Protein AF-W7T695-F1 (afdb_monomer_lite)

Sequence (89 aa):
MENVAIAYEPVWAIGTGLTATPEIAQDVHSNIRAILGEAYGQAVADKVVIQYGGSVTPDTVDELMAMPDIDGVPGGGGIAGRGEVCADY

Radius of gyration: 12.88 Å; chains: 1; bounding box: 30×19×34 Å

InterPro domains:
  IPR000652 Triosephosphate isomerase [PF00121] (2-77)
  IPR000652 Triosephosphate isomerase [PS51440] (1-89)
  IPR000652 Triosephosphate isomerase [PTHR21139] (2-74)
  IPR000652 Triosephosphate isomerase [cd00311] (1-71)
  IPR013785 Aldolase-type TIM barrel [G3DSA:3.20.20.70] (1-84)
  IPR020861 Triosephosphate isomerase, active site [PS00171] (7-17)
  IPR035990 Triosephosphate isomerase superfamily [SSF51351] (2-80)

Secondary structure (DSSP, 8-state):
-TT-EEEE--TTTTTTT----HHHHHHHHHHHHHHHHHHH-HHHHTTSEEEE-S---TTTHHHHHTSTT----TTS-STT---------

Organism: NCBI:txid72520

Structure (mmCIF, N/CA/C/O backbone):
data_AF-W7T695-F1
#
_entry.id   AF-W7T695-F1
#
loop_
_atom_site.group_PDB
_atom_site.id
_atom_site.type_symbol
_atom_site.label_atom_id
_atom_site.label_alt_id
_atom_site.label_comp_id
_atom_site.label_asym_id
_atom_site.label_entity_id
_atom_site.label_seq_id
_atom_site.pdbx_PDB_ins_code
_atom_site.Cartn_x
_atom_site.Cartn_y
_atom_site.Cartn_z
_atom_site.occupancy
_atom_site.B_iso_or_equiv
_atom_site.auth_seq_id
_atom_site.auth_comp_id
_atom_site.auth_asym_id
_atom_site.auth_atom_id
_atom_site.pdbx_PDB_model_num
ATOM 1 N N . MET A 1 1 ? -12.575 7.771 10.493 1.00 70.75 1 MET A N 1
ATOM 2 C CA . MET A 1 1 ? -11.661 8.209 9.418 1.00 70.75 1 MET A CA 1
ATOM 3 C C . MET A 1 1 ? -12.209 7.720 8.076 1.00 70.75 1 MET A C 1
ATOM 5 O O . MET A 1 1 ? -11.527 7.017 7.359 1.00 70.75 1 MET A O 1
ATOM 9 N N . GLU A 1 2 ? -13.477 8.025 7.767 1.00 74.25 2 GLU A N 1
ATOM 10 C CA . GLU A 1 2 ? -14.217 7.331 6.688 1.00 74.25 2 GLU A CA 1
ATOM 11 C C . GLU A 1 2 ? -14.074 7.991 5.308 1.00 74.25 2 GLU A C 1
ATOM 13 O O . GLU A 1 2 ? -14.388 7.373 4.303 1.00 74.25 2 GLU A O 1
ATOM 18 N N . ASN A 1 3 ? -13.548 9.219 5.255 1.00 86.44 3 ASN A N 1
ATOM 19 C CA . ASN A 1 3 ? -13.364 9.987 4.018 1.00 86.44 3 ASN A CA 1
ATOM 20 C C . ASN A 1 3 ? -11.884 10.325 3.764 1.00 86.44 3 ASN A C 1
ATOM 22 O O . ASN A 1 3 ? -11.578 11.358 3.174 1.00 86.44 3 ASN A O 1
ATOM 26 N N . VAL A 1 4 ? -10.963 9.511 4.288 1.00 88.94 4 VAL A N 1
ATOM 27 C CA . VAL A 1 4 ? -9.514 9.706 4.141 1.00 88.94 4 VAL A CA 1
ATOM 28 C C . VAL A 1 4 ? -8.919 8.458 3.507 1.00 88.94 4 VAL A C 1
ATOM 30 O O . VAL A 1 4 ? -9.132 7.355 4.006 1.00 88.94 4 VAL A O 1
ATOM 33 N N . ALA A 1 5 ? -8.152 8.657 2.440 1.00 91.56 5 ALA A N 1
ATOM 34 C CA . ALA A 1 5 ? -7.266 7.657 1.863 1.00 91.56 5 ALA A CA 1
ATOM 35 C C . ALA A 1 5 ? -5.821 8.157 1.970 1.00 91.56 5 ALA A C 1
ATOM 37 O O . ALA A 1 5 ? -5.574 9.366 1.971 1.00 91.56 5 ALA A O 1
ATOM 38 N N . ILE A 1 6 ? -4.881 7.226 2.071 1.00 94.25 6 ILE A N 1
ATOM 39 C CA . ILE A 1 6 ? -3.443 7.485 2.060 1.00 94.25 6 ILE A CA 1
ATOM 40 C C . ILE A 1 6 ? -2.896 6.954 0.741 1.00 94.25 6 ILE A C 1
ATOM 42 O O . ILE A 1 6 ? -3.227 5.841 0.355 1.00 94.25 6 ILE A O 1
ATOM 46 N N . ALA A 1 7 ? -2.048 7.728 0.071 1.00 93.88 7 ALA A N 1
ATOM 47 C CA . ALA A 1 7 ? -1.241 7.245 -1.042 1.00 93.88 7 ALA A CA 1
ATOM 48 C C . ALA A 1 7 ? 0.228 7.228 -0.604 1.00 93.88 7 ALA A C 1
ATOM 50 O O . ALA A 1 7 ? 0.755 8.251 -0.163 1.00 93.88 7 ALA A O 1
ATOM 51 N N . TYR A 1 8 ? 0.876 6.067 -0.684 1.00 94.62 8 TYR A N 1
ATOM 52 C CA . TYR A 1 8 ? 2.314 5.936 -0.491 1.00 94.62 8 TYR A CA 1
ATOM 53 C C . TYR A 1 8 ? 3.033 6.128 -1.828 1.00 94.62 8 TYR A C 1
ATOM 55 O O . TYR A 1 8 ? 2.894 5.311 -2.734 1.00 94.62 8 TYR A O 1
ATO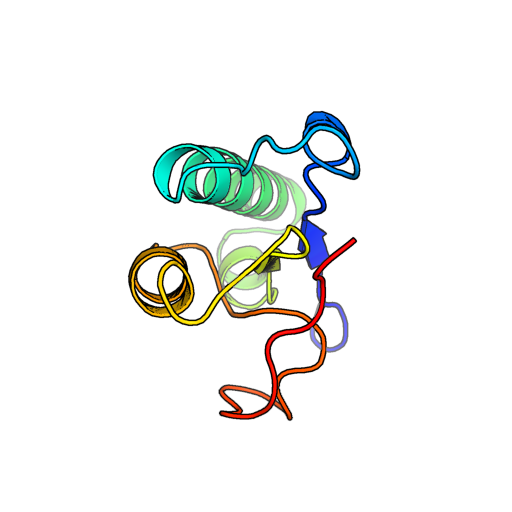M 63 N N . GLU A 1 9 ? 3.841 7.182 -1.934 1.00 92.75 9 GLU A N 1
ATOM 64 C CA . GLU A 1 9 ? 4.669 7.441 -3.112 1.00 92.75 9 GLU A CA 1
ATOM 65 C C . GLU A 1 9 ? 6.150 7.141 -2.811 1.00 92.75 9 GLU A C 1
ATOM 67 O O . GLU A 1 9 ? 6.777 7.850 -2.012 1.00 92.75 9 GLU A O 1
ATOM 72 N N . PRO A 1 10 ? 6.760 6.116 -3.438 1.00 91.69 10 PRO A N 1
ATOM 73 C CA . PRO A 1 10 ? 8.192 5.854 -3.339 1.00 91.69 10 PRO A CA 1
ATOM 74 C C . PRO A 1 10 ? 8.984 6.892 -4.154 1.00 91.69 10 PRO A C 1
ATOM 76 O O . PRO A 1 10 ? 9.522 6.589 -5.215 1.00 91.69 10 PRO A O 1
ATOM 79 N N . VAL A 1 11 ? 9.092 8.130 -3.654 1.00 90.75 11 VAL A N 1
ATOM 80 C CA . VAL A 1 11 ? 9.757 9.257 -4.352 1.00 90.75 11 VAL A CA 1
ATOM 81 C C . VAL A 1 11 ? 11.192 8.931 -4.778 1.00 90.75 11 VAL A C 1
ATOM 83 O O . VAL A 1 11 ? 11.662 9.417 -5.800 1.00 90.75 11 VAL A O 1
ATOM 86 N N . TRP A 1 12 ? 11.879 8.065 -4.031 1.00 89.06 12 TRP A N 1
ATOM 87 C CA . TRP A 1 12 ? 13.226 7.591 -4.357 1.00 89.06 12 TRP A CA 1
ATOM 88 C C . TRP A 1 12 ? 13.311 6.826 -5.692 1.00 89.06 12 TRP A C 1
ATOM 90 O O . TRP A 1 12 ? 14.400 6.724 -6.250 1.00 89.06 12 TRP A O 1
ATOM 100 N N . ALA A 1 13 ? 12.194 6.292 -6.191 1.00 84.62 13 ALA A N 1
ATOM 101 C CA . ALA A 1 13 ? 12.103 5.532 -7.434 1.00 84.62 13 ALA A CA 1
ATOM 102 C C . ALA A 1 13 ? 11.692 6.405 -8.642 1.00 84.62 13 ALA A C 1
ATOM 104 O O . ALA A 1 13 ? 12.020 6.077 -9.783 1.00 84.62 13 ALA A O 1
ATOM 105 N N . ILE A 1 14 ? 11.036 7.548 -8.420 1.00 79.56 14 ILE A N 1
ATOM 106 C CA . ILE A 1 14 ? 10.474 8.397 -9.486 1.00 79.56 14 ILE A CA 1
ATOM 107 C C . ILE A 1 14 ? 11.583 8.973 -10.381 1.00 79.56 14 ILE A C 1
ATOM 109 O O . ILE A 1 14 ? 12.511 9.622 -9.897 1.00 79.56 14 ILE A O 1
ATOM 113 N N . GLY A 1 15 ? 11.484 8.753 -11.698 1.00 75.44 15 GLY A N 1
ATOM 114 C CA . GLY A 1 15 ? 12.436 9.275 -12.687 1.00 75.44 15 GLY A CA 1
ATOM 115 C C . GLY A 1 15 ? 13.837 8.650 -12.627 1.00 75.44 15 GLY A C 1
ATOM 116 O O . GLY A 1 15 ? 14.770 9.175 -13.235 1.00 75.44 15 GLY A O 1
ATOM 117 N N . THR A 1 16 ? 14.011 7.545 -11.893 1.00 80.56 16 THR A N 1
ATOM 118 C CA . THR A 1 16 ? 15.311 6.858 -11.744 1.00 80.56 16 THR A CA 1
ATOM 119 C C . THR A 1 16 ? 15.446 5.603 -12.607 1.00 80.56 16 THR A C 1
ATOM 121 O O . THR A 1 16 ? 16.542 5.056 -12.724 1.00 80.56 16 THR A O 1
ATOM 124 N N . GLY A 1 17 ? 14.343 5.129 -13.195 1.00 75.88 17 GLY A N 1
ATOM 125 C CA . GLY A 1 17 ? 14.268 3.814 -13.839 1.00 75.88 17 GLY A CA 1
ATOM 126 C C . GLY A 1 17 ? 14.272 2.638 -12.853 1.00 75.88 17 GLY A C 1
ATOM 127 O O . GLY A 1 17 ? 14.323 1.489 -13.283 1.00 75.88 17 GLY A O 1
ATOM 128 N N . LEU A 1 18 ? 14.236 2.910 -11.544 1.00 77.88 18 LEU A N 1
ATOM 129 C CA . LEU A 1 18 ? 14.015 1.915 -10.500 1.00 77.88 18 LEU A CA 1
ATOM 130 C C . LEU A 1 18 ? 12.527 1.868 -10.147 1.00 77.88 18 LEU A C 1
ATOM 132 O O . LEU A 1 18 ? 11.837 2.884 -10.193 1.00 77.88 18 LEU A O 1
ATOM 136 N N . THR A 1 19 ? 12.054 0.698 -9.733 1.00 78.12 19 THR A N 1
ATOM 137 C CA . THR A 1 19 ? 10.681 0.486 -9.261 1.00 78.12 19 THR A CA 1
ATOM 138 C C . THR A 1 19 ? 10.748 -0.157 -7.883 1.00 78.12 19 THR A C 1
ATOM 140 O O . THR A 1 19 ? 11.584 -1.034 -7.650 1.00 78.12 19 THR A O 1
ATOM 143 N N . ALA A 1 20 ? 9.898 0.281 -6.951 1.00 89.38 2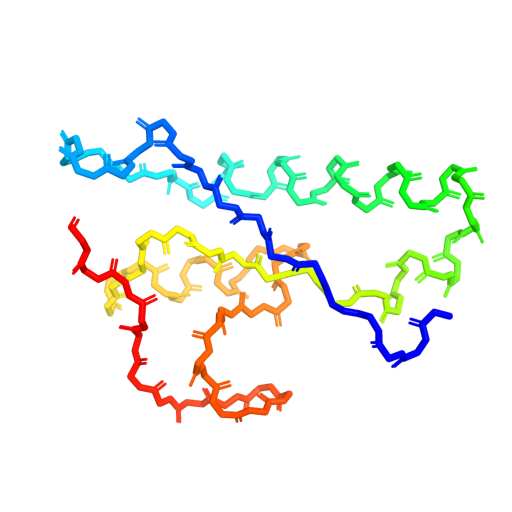0 ALA A N 1
ATOM 144 C CA . ALA A 1 20 ? 9.756 -0.429 -5.686 1.00 89.38 20 ALA A CA 1
ATOM 145 C C . ALA A 1 20 ? 9.213 -1.833 -5.974 1.00 89.38 20 ALA A C 1
ATOM 147 O O . ALA A 1 20 ? 8.226 -1.979 -6.695 1.00 89.38 20 ALA A O 1
ATOM 148 N N . THR A 1 21 ? 9.865 -2.861 -5.434 1.00 93.62 21 THR A N 1
ATOM 149 C CA . THR A 1 21 ? 9.343 -4.224 -5.551 1.00 93.62 21 THR A CA 1
ATOM 150 C C . THR A 1 21 ? 8.062 -4.361 -4.717 1.00 93.62 21 THR A C 1
ATOM 152 O O . THR A 1 21 ? 7.860 -3.565 -3.788 1.00 93.62 21 THR A O 1
ATOM 155 N N . PRO A 1 22 ? 7.201 -5.356 -4.999 1.00 95.00 22 PRO A N 1
ATOM 156 C CA . PRO A 1 22 ? 6.004 -5.600 -4.199 1.00 95.00 22 PRO A CA 1
ATOM 157 C C . PRO A 1 22 ? 6.302 -5.764 -2.704 1.00 95.00 22 PRO A C 1
ATOM 159 O O . PRO A 1 22 ? 5.554 -5.258 -1.875 1.00 95.00 22 PRO A O 1
ATOM 162 N N . GLU A 1 23 ? 7.436 -6.372 -2.350 1.00 97.50 23 GLU A N 1
ATOM 163 C CA . GLU A 1 23 ? 7.871 -6.539 -0.959 1.00 97.50 23 GLU A CA 1
ATOM 164 C C . GLU A 1 23 ? 8.190 -5.196 -0.298 1.00 97.50 23 GLU A C 1
ATOM 166 O O . GLU A 1 23 ? 7.750 -4.941 0.819 1.00 97.50 23 GLU A O 1
ATOM 171 N N . ILE A 1 24 ? 8.900 -4.302 -0.997 1.00 96.50 24 ILE A N 1
ATOM 172 C CA . ILE A 1 24 ? 9.202 -2.961 -0.475 1.00 96.50 24 ILE A CA 1
ATOM 173 C C . ILE A 1 24 ? 7.909 -2.160 -0.291 1.00 96.50 24 ILE A C 1
ATOM 175 O O . ILE A 1 24 ? 7.743 -1.475 0.720 1.00 96.50 24 ILE A O 1
ATOM 179 N N . ALA A 1 25 ? 6.989 -2.235 -1.255 1.00 96.31 25 ALA A N 1
ATOM 180 C CA . ALA A 1 25 ? 5.695 -1.570 -1.155 1.00 96.31 25 ALA A CA 1
ATOM 181 C C . ALA A 1 25 ? 4.882 -2.112 0.034 1.00 96.31 25 ALA A C 1
ATOM 183 O O . ALA A 1 25 ? 4.376 -1.330 0.841 1.00 96.31 25 ALA A O 1
ATOM 184 N N . GLN A 1 26 ? 4.829 -3.434 0.198 1.00 98.25 26 GLN A N 1
ATOM 185 C CA . GLN A 1 26 ? 4.138 -4.100 1.298 1.00 98.25 26 GLN A CA 1
ATOM 186 C C . GLN A 1 26 ? 4.725 -3.742 2.668 1.00 98.25 26 GLN A C 1
ATOM 188 O O . GLN A 1 26 ? 3.964 -3.450 3.590 1.00 98.25 26 GLN A O 1
ATOM 193 N N . ASP A 1 27 ? 6.051 -3.711 2.810 1.00 98.50 27 ASP A N 1
ATOM 194 C CA . ASP A 1 27 ? 6.708 -3.353 4.072 1.00 98.50 27 ASP A CA 1
ATOM 195 C C . ASP A 1 27 ? 6.315 -1.941 4.524 1.00 98.50 27 ASP A C 1
ATOM 197 O O . ASP A 1 27 ? 5.992 -1.711 5.695 1.00 98.50 27 ASP A O 1
ATOM 201 N N . VAL A 1 28 ? 6.285 -0.987 3.590 1.00 98.19 28 VAL A N 1
ATOM 202 C CA . VAL A 1 28 ? 5.896 0.392 3.900 1.00 98.19 28 VAL A CA 1
ATOM 203 C C . VAL A 1 28 ? 4.405 0.491 4.212 1.00 98.19 28 VAL A C 1
ATOM 205 O O . VAL A 1 28 ? 4.031 1.141 5.189 1.00 98.19 28 VAL A O 1
ATOM 208 N N . HIS A 1 29 ? 3.547 -0.172 3.439 1.00 98.44 29 HIS A N 1
ATOM 209 C CA . HIS A 1 29 ? 2.105 -0.181 3.687 1.00 98.44 29 HIS A CA 1
ATOM 210 C C . HIS A 1 29 ? 1.749 -0.800 5.043 1.00 98.44 29 HIS A C 1
ATOM 212 O O . HIS A 1 29 ? 0.971 -0.216 5.801 1.00 98.44 29 HIS A O 1
ATOM 218 N N . SER A 1 30 ? 2.369 -1.929 5.391 1.00 98.56 30 SER A N 1
ATOM 219 C CA . SER A 1 30 ? 2.196 -2.577 6.691 1.00 98.56 30 SER A CA 1
ATOM 220 C C . SER A 1 30 ? 2.643 -1.658 7.832 1.00 98.56 30 SER A C 1
ATOM 222 O O . SER A 1 30 ? 1.943 -1.517 8.837 1.00 98.56 30 SER A O 1
ATOM 224 N N . ASN A 1 31 ? 3.760 -0.941 7.656 1.00 98.69 31 ASN A N 1
ATOM 225 C CA . ASN A 1 31 ? 4.229 0.039 8.632 1.00 98.69 31 ASN A CA 1
ATOM 226 C C . ASN A 1 31 ? 3.249 1.214 8.805 1.00 98.69 31 ASN A C 1
ATOM 228 O O . ASN A 1 31 ? 2.945 1.594 9.936 1.00 98.69 31 ASN A O 1
ATOM 232 N N . ILE A 1 32 ? 2.691 1.745 7.711 1.00 98.31 32 ILE A N 1
ATOM 233 C CA . ILE A 1 32 ? 1.647 2.782 7.766 1.00 98.31 32 ILE A CA 1
ATOM 234 C C . ILE A 1 32 ? 0.425 2.261 8.531 1.00 98.31 32 ILE A C 1
ATOM 236 O O . ILE A 1 32 ? -0.086 2.957 9.413 1.00 98.31 32 ILE A O 1
ATOM 240 N N . ARG A 1 33 ? -0.035 1.036 8.245 1.00 98.31 33 ARG A N 1
ATOM 241 C CA . ARG A 1 33 ? -1.186 0.443 8.938 1.00 98.31 33 ARG A CA 1
ATOM 242 C C . ARG A 1 33 ? -0.907 0.238 10.428 1.00 98.31 33 ARG A C 1
ATOM 244 O O . ARG A 1 33 ? -1.776 0.541 11.244 1.00 98.31 33 ARG A O 1
ATOM 251 N N . ALA A 1 34 ? 0.305 -0.177 10.798 1.00 98.50 34 ALA A N 1
ATOM 252 C CA . ALA A 1 34 ? 0.728 -0.283 12.194 1.00 98.50 34 ALA A CA 1
ATOM 253 C C . ALA A 1 34 ? 0.691 1.078 12.912 1.00 98.50 34 ALA A C 1
ATOM 255 O O . ALA A 1 34 ? 0.089 1.187 13.979 1.00 98.50 34 ALA A O 1
ATOM 256 N N . ILE A 1 35 ? 1.225 2.137 12.292 1.00 98.50 35 ILE A N 1
ATOM 257 C CA . ILE A 1 35 ? 1.183 3.507 12.837 1.00 98.50 35 ILE A CA 1
ATOM 258 C C . ILE A 1 35 ? -0.264 3.973 13.049 1.00 98.50 35 ILE A C 1
ATOM 260 O O . ILE A 1 35 ? -0.591 4.565 14.079 1.00 98.50 35 ILE A O 1
ATOM 264 N N . LEU A 1 36 ? -1.159 3.694 12.097 1.00 97.75 36 LEU A N 1
ATOM 265 C CA . LEU A 1 36 ? -2.584 4.000 12.246 1.00 97.75 36 LEU A CA 1
ATOM 266 C C . LEU A 1 36 ? -3.223 3.203 13.389 1.00 97.75 36 LEU A C 1
ATOM 268 O O . LEU A 1 36 ? -4.044 3.753 14.127 1.00 97.75 36 LEU A O 1
ATOM 272 N N . GLY A 1 37 ? -2.846 1.933 13.546 1.00 98.00 37 GLY A N 1
ATOM 273 C CA . GLY A 1 37 ? -3.321 1.060 14.617 1.00 98.00 37 GLY A CA 1
ATOM 274 C C . GLY A 1 37 ? -2.910 1.569 15.996 1.00 98.00 37 GLY A C 1
ATOM 275 O O . GLY A 1 37 ? -3.740 1.611 16.905 1.00 98.00 37 GLY A O 1
ATOM 276 N N . GLU A 1 38 ? -1.671 2.037 16.134 1.00 98.38 38 GLU A N 1
ATOM 277 C CA . GLU A 1 38 ? -1.149 2.641 17.362 1.00 98.38 38 GLU A CA 1
ATOM 278 C C . GLU A 1 38 ? -1.823 3.982 17.687 1.00 98.38 38 GLU A C 1
ATOM 280 O O . GLU A 1 38 ? -2.178 4.235 18.838 1.00 98.38 38 GLU A O 1
ATOM 285 N N . ALA A 1 39 ? -2.033 4.838 16.683 1.00 97.56 39 ALA A N 1
ATOM 286 C CA . ALA A 1 39 ? -2.555 6.189 16.886 1.00 97.56 39 ALA A CA 1
ATOM 287 C C . ALA A 1 39 ? -4.084 6.248 17.057 1.00 97.56 39 ALA A C 1
ATOM 289 O O . ALA A 1 39 ? -4.591 7.083 17.810 1.00 97.56 39 ALA A O 1
ATOM 290 N N . TYR A 1 40 ? -4.827 5.390 16.352 1.00 96.50 40 TYR A N 1
ATOM 291 C CA . TYR A 1 40 ? -6.290 5.478 16.238 1.00 96.50 40 TYR A CA 1
ATOM 292 C C . TYR A 1 40 ? -7.024 4.163 16.537 1.00 96.50 40 TYR A C 1
ATOM 294 O O . TYR A 1 40 ? -8.258 4.135 16.527 1.00 96.50 40 TYR A O 1
ATOM 302 N N . GLY A 1 41 ? -6.292 3.089 16.836 1.00 97.75 41 GLY A N 1
ATOM 303 C CA . GLY A 1 41 ? -6.832 1.755 17.079 1.00 97.75 41 GLY A CA 1
ATOM 304 C C . GLY A 1 41 ? -6.980 0.926 15.802 1.00 97.75 41 GLY A C 1
ATOM 305 O O . GLY A 1 41 ? -7.274 1.440 14.720 1.00 97.75 41 GLY A O 1
ATOM 306 N N . GLN A 1 42 ? -6.838 -0.395 15.946 1.00 96.62 42 GLN A N 1
ATOM 307 C CA . GLN A 1 42 ? -6.826 -1.336 14.819 1.00 96.62 42 GLN A CA 1
ATOM 308 C C . GLN A 1 42 ? -8.082 -1.244 13.940 1.00 96.62 42 GLN A C 1
ATOM 310 O O . GLN A 1 42 ? -7.986 -1.197 12.722 1.00 96.62 42 GLN A O 1
ATOM 315 N N . ALA A 1 43 ? -9.262 -1.092 14.549 1.00 96.19 43 ALA A N 1
ATOM 316 C CA . ALA A 1 43 ? -10.519 -0.980 13.807 1.00 96.19 43 ALA A CA 1
ATOM 317 C C . ALA A 1 43 ? -10.597 0.259 12.893 1.00 96.19 43 ALA A C 1
ATOM 319 O O . ALA A 1 43 ? -11.402 0.281 11.960 1.00 96.19 43 ALA A O 1
ATOM 320 N N . VAL A 1 44 ? -9.818 1.311 13.177 1.00 95.50 44 VAL A N 1
ATOM 321 C CA . VAL A 1 44 ? -9.669 2.463 12.278 1.00 95.50 44 VAL A CA 1
ATOM 322 C C . VAL A 1 44 ? -8.639 2.145 11.200 1.00 95.50 44 VAL A C 1
ATOM 324 O O . VAL A 1 44 ? -8.925 2.380 10.031 1.00 95.50 44 VAL A O 1
ATOM 327 N N . ALA A 1 45 ? -7.489 1.580 11.575 1.00 96.62 45 ALA A N 1
ATOM 328 C CA . ALA A 1 45 ? -6.419 1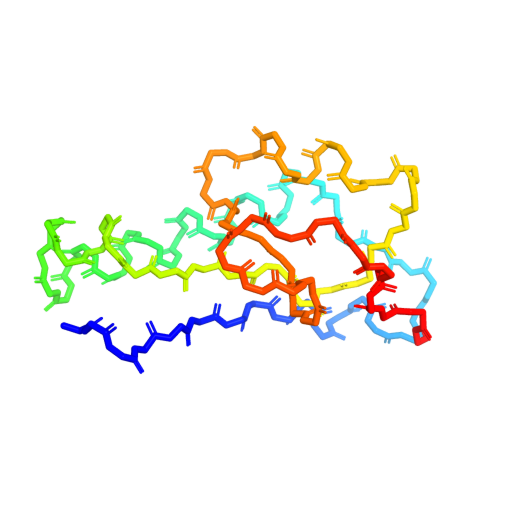.211 10.648 1.00 96.62 45 ALA A CA 1
ATOM 329 C C . ALA A 1 45 ? -6.881 0.247 9.543 1.00 96.62 45 ALA A C 1
ATOM 331 O O . ALA A 1 45 ? -6.548 0.448 8.380 1.00 96.62 45 ALA A O 1
ATOM 332 N N . ASP A 1 46 ? -7.712 -0.738 9.883 1.00 95.00 46 ASP A N 1
ATOM 333 C CA . ASP A 1 46 ? -8.265 -1.719 8.938 1.00 95.00 46 ASP A CA 1
ATOM 334 C C . ASP A 1 46 ? -9.239 -1.095 7.923 1.00 95.00 46 ASP A C 1
ATOM 336 O O . ASP A 1 46 ? -9.530 -1.687 6.890 1.00 95.00 46 ASP A O 1
ATOM 340 N N . LYS A 1 47 ? -9.784 0.093 8.221 1.00 94.81 47 LYS A N 1
ATOM 341 C CA . LYS A 1 47 ? -10.748 0.794 7.357 1.00 94.81 47 LYS A CA 1
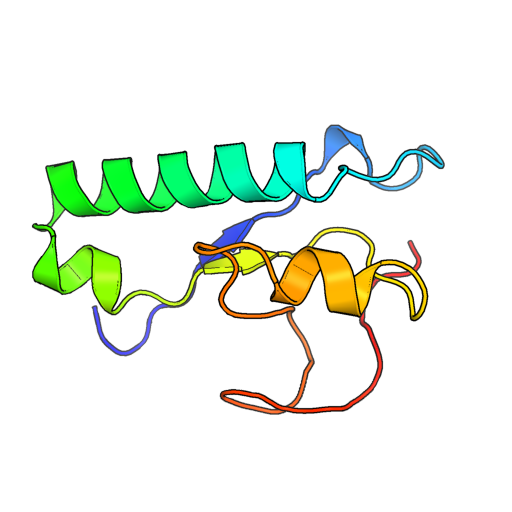ATOM 342 C C . LYS A 1 47 ? -10.114 1.870 6.485 1.00 94.81 47 LYS A C 1
ATOM 344 O O . LYS A 1 47 ? -10.766 2.344 5.557 1.00 94.81 47 LYS A O 1
ATOM 349 N N . VAL A 1 48 ? -8.906 2.322 6.819 1.00 95.12 48 VAL A N 1
ATOM 350 C CA . VAL A 1 48 ? -8.205 3.326 6.016 1.00 95.12 48 VAL A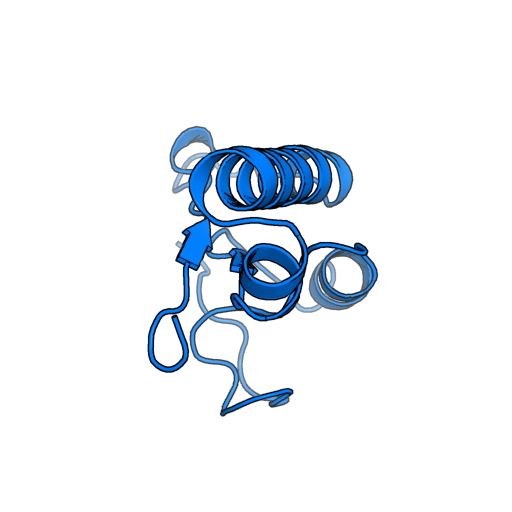 CA 1
ATOM 351 C C . VAL A 1 48 ? -7.681 2.647 4.758 1.00 95.12 48 VAL A C 1
ATOM 353 O O . VAL A 1 48 ? -6.978 1.645 4.844 1.00 95.12 48 VAL A O 1
ATOM 356 N N . VAL A 1 49 ? -8.021 3.224 3.607 1.00 95.06 49 VAL A N 1
ATOM 357 C CA . VAL A 1 49 ? -7.504 2.807 2.301 1.00 95.06 49 VAL A CA 1
ATOM 358 C C . VAL A 1 49 ? -6.080 3.337 2.146 1.00 95.06 49 VAL A C 1
ATOM 360 O O . VAL A 1 49 ? -5.867 4.551 2.230 1.00 95.06 49 VAL A O 1
ATOM 363 N N . ILE A 1 50 ? -5.126 2.444 1.894 1.00 95.81 50 ILE A N 1
ATOM 364 C CA . ILE A 1 50 ? -3.716 2.748 1.642 1.00 95.81 50 ILE A CA 1
ATOM 365 C C . ILE A 1 50 ? -3.363 2.306 0.218 1.00 95.81 50 ILE A C 1
ATOM 367 O O . ILE A 1 50 ? -3.258 1.120 -0.088 1.00 95.81 50 ILE A O 1
ATOM 371 N N . GLN A 1 51 ? -3.190 3.277 -0.671 1.00 94.88 51 GLN A N 1
ATOM 372 C CA . GLN A 1 51 ? -2.893 3.072 -2.084 1.00 94.88 51 GLN A CA 1
ATOM 373 C C . GLN A 1 51 ? -1.394 3.148 -2.347 1.00 94.88 51 GLN A C 1
ATOM 375 O O . GLN A 1 51 ? -0.696 3.983 -1.772 1.00 94.88 51 GLN A O 1
ATOM 380 N N . TYR A 1 52 ? -0.914 2.314 -3.261 1.00 93.69 52 TYR A N 1
ATOM 381 C CA . TYR A 1 52 ? 0.432 2.427 -3.798 1.00 93.69 52 TYR A CA 1
ATOM 382 C C . TYR A 1 52 ? 0.427 3.454 -4.936 1.00 93.69 52 TYR A C 1
ATOM 384 O O . TYR A 1 52 ? -0.268 3.279 -5.934 1.00 93.69 52 TYR A O 1
ATOM 392 N N . GLY A 1 53 ? 1.174 4.541 -4.766 1.00 91.19 53 GLY A N 1
ATOM 393 C CA . GLY A 1 53 ? 1.292 5.652 -5.717 1.00 91.19 53 GLY A CA 1
ATOM 394 C C . GLY A 1 53 ? 2.596 5.656 -6.517 1.00 91.19 53 GLY A C 1
ATOM 395 O O . GLY A 1 53 ? 2.922 6.660 -7.141 1.00 91.19 53 GLY A O 1
ATOM 396 N N . GLY A 1 54 ? 3.386 4.580 -6.461 1.00 88.56 54 GLY A N 1
ATOM 397 C CA . GLY A 1 54 ? 4.572 4.439 -7.309 1.00 88.56 54 GLY A CA 1
ATOM 398 C C . GLY A 1 54 ? 4.232 3.999 -8.731 1.00 88.56 54 GLY A C 1
ATOM 399 O O . GLY A 1 54 ? 3.069 3.811 -9.076 1.00 88.56 54 GLY A O 1
ATOM 400 N N . SER A 1 55 ? 5.266 3.794 -9.552 1.00 86.00 55 SER A N 1
ATOM 401 C CA . SER A 1 55 ? 5.081 3.262 -10.905 1.00 86.00 55 SER A CA 1
ATOM 402 C C . SER A 1 55 ? 4.482 1.860 -10.845 1.00 86.00 55 SER A C 1
ATOM 404 O O . SER A 1 55 ? 4.979 0.982 -10.130 1.00 86.00 55 SER A O 1
ATOM 406 N N . VAL A 1 56 ? 3.405 1.672 -11.597 1.00 83.62 56 VAL A N 1
ATOM 407 C CA . VAL A 1 56 ? 2.725 0.397 -11.786 1.00 83.62 56 VAL A CA 1
ATOM 408 C C . VAL A 1 56 ? 2.665 0.159 -13.288 1.00 83.62 56 VAL A C 1
ATOM 410 O O . VAL A 1 56 ? 2.490 1.091 -14.069 1.00 83.62 56 VAL A O 1
ATOM 413 N N . THR A 1 57 ? 2.801 -1.092 -13.702 1.00 80.75 57 THR A N 1
ATOM 414 C CA . THR A 1 57 ? 2.688 -1.514 -15.099 1.00 80.75 57 THR A CA 1
ATOM 415 C C . THR A 1 57 ? 1.777 -2.742 -15.171 1.00 80.75 57 THR A C 1
ATOM 417 O O . THR A 1 57 ? 1.471 -3.339 -14.134 1.00 80.75 57 THR A O 1
ATOM 420 N N . PRO A 1 58 ? 1.337 -3.174 -16.367 1.00 83.88 58 PRO A N 1
ATOM 421 C CA . PRO A 1 58 ? 0.612 -4.437 -16.513 1.00 83.88 58 PRO A CA 1
ATOM 422 C C . PRO A 1 58 ? 1.367 -5.653 -15.955 1.00 83.88 58 PRO A C 1
ATOM 424 O O . PRO A 1 58 ? 0.727 -6.614 -15.544 1.00 83.88 58 PRO A O 1
ATOM 427 N N . ASP A 1 59 ? 2.701 -5.596 -15.915 1.00 83.44 59 ASP A N 1
ATOM 428 C CA . ASP A 1 59 ? 3.539 -6.688 -15.417 1.00 83.44 59 ASP A CA 1
ATOM 429 C C . ASP A 1 59 ? 3.635 -6.703 -13.882 1.00 83.44 59 ASP A C 1
ATOM 431 O O . ASP A 1 59 ? 3.825 -7.764 -13.297 1.00 83.44 59 ASP A O 1
ATOM 435 N N . THR A 1 60 ? 3.500 -5.549 -13.214 1.00 85.12 60 THR A N 1
ATOM 436 C CA . THR A 1 60 ? 3.656 -5.439 -11.749 1.00 85.12 60 THR A CA 1
ATOM 437 C C . THR A 1 60 ? 2.335 -5.342 -10.993 1.00 85.12 60 THR A C 1
ATOM 439 O O . THR A 1 60 ? 2.299 -5.601 -9.789 1.00 85.12 60 THR A O 1
ATOM 442 N N . VAL A 1 61 ? 1.240 -4.974 -11.668 1.00 87.44 61 VAL A N 1
ATOM 443 C CA . VAL A 1 61 ? -0.048 -4.688 -11.016 1.00 87.44 61 VAL A CA 1
ATOM 444 C C . VAL A 1 61 ? -0.597 -5.883 -10.243 1.00 87.44 61 VAL A C 1
ATOM 446 O O . VAL A 1 61 ? -1.032 -5.709 -9.110 1.00 87.44 61 VAL A O 1
ATOM 449 N N . ASP A 1 62 ? -0.544 -7.091 -10.804 1.00 90.56 62 ASP A N 1
ATOM 450 C CA . ASP A 1 62 ? -1.122 -8.272 -10.155 1.00 90.56 62 ASP A CA 1
ATOM 451 C C . ASP A 1 62 ? -0.347 -8.654 -8.885 1.00 90.56 62 ASP A C 1
ATOM 453 O O . ASP A 1 62 ? -0.952 -9.005 -7.873 1.00 90.56 62 ASP A O 1
ATOM 457 N N . GLU A 1 63 ? 0.983 -8.528 -8.904 1.00 94.31 63 GLU A N 1
ATOM 458 C CA . GLU A 1 63 ? 1.828 -8.798 -7.736 1.00 94.31 63 GLU A CA 1
ATOM 459 C C . GLU A 1 63 ? 1.644 -7.737 -6.646 1.00 94.31 63 GLU A C 1
ATOM 461 O O . GLU A 1 63 ? 1.545 -8.076 -5.467 1.00 94.31 63 GLU A O 1
ATOM 466 N N . LEU A 1 64 ? 1.526 -6.461 -7.028 1.00 93.00 64 LEU A N 1
ATOM 467 C CA . LEU A 1 64 ? 1.237 -5.369 -6.097 1.00 93.00 64 LEU A CA 1
ATOM 468 C C . LEU A 1 64 ? -0.152 -5.514 -5.466 1.00 93.00 64 LEU A C 1
ATOM 470 O O . LEU A 1 64 ? -0.293 -5.346 -4.261 1.00 93.00 64 LEU A O 1
ATOM 474 N N . MET A 1 65 ? -1.179 -5.862 -6.245 1.00 93.19 65 MET A N 1
ATOM 475 C CA . MET A 1 65 ? -2.541 -6.056 -5.724 1.00 93.19 65 MET A CA 1
ATOM 476 C C . MET A 1 65 ? -2.691 -7.340 -4.892 1.00 93.19 65 MET A C 1
ATOM 478 O O . MET A 1 65 ? -3.689 -7.501 -4.193 1.00 93.19 65 MET A O 1
ATOM 482 N N . ALA A 1 66 ? -1.724 -8.259 -4.953 1.00 95.81 66 ALA A N 1
ATOM 483 C CA . ALA A 1 66 ? -1.684 -9.440 -4.094 1.00 95.81 66 ALA A CA 1
ATOM 484 C C . ALA A 1 66 ? -1.104 -9.153 -2.696 1.00 95.81 66 ALA A C 1
ATOM 486 O O . ALA A 1 66 ? -1.200 -10.008 -1.810 1.00 95.81 66 ALA A O 1
ATOM 487 N N . MET A 1 67 ? -0.499 -7.979 -2.486 1.00 97.81 67 MET A N 1
ATOM 488 C CA . MET A 1 67 ? 0.097 -7.607 -1.207 1.00 97.81 67 MET A CA 1
ATOM 489 C C . MET A 1 67 ? -0.989 -7.277 -0.165 1.00 97.81 67 MET A C 1
ATOM 491 O O . MET A 1 67 ? -1.874 -6.471 -0.451 1.00 97.81 67 MET A O 1
ATOM 495 N N . PRO A 1 68 ? -0.939 -7.862 1.050 1.00 97.56 68 PRO A N 1
ATOM 496 C CA . PRO A 1 68 ? -2.027 -7.770 2.028 1.00 97.56 68 PRO A CA 1
ATOM 497 C C . PRO A 1 68 ? -2.445 -6.358 2.447 1.00 97.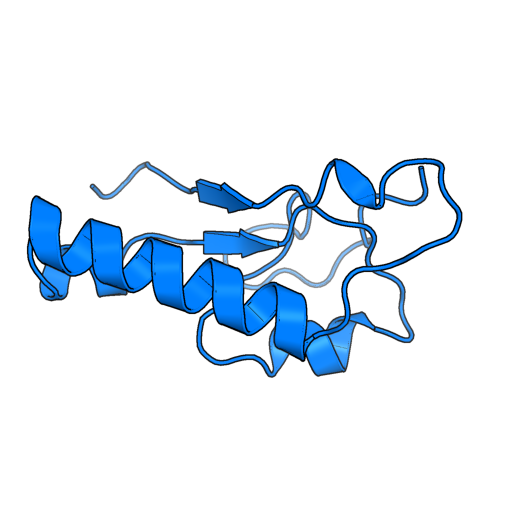56 68 PRO A C 1
ATOM 499 O O . PRO A 1 68 ? -3.597 -6.166 2.828 1.00 97.56 68 PRO A O 1
ATOM 502 N N . ASP A 1 69 ? -1.523 -5.393 2.422 1.00 97.88 69 ASP A N 1
ATOM 503 C CA . ASP A 1 69 ? -1.762 -4.029 2.896 1.00 97.88 69 ASP A CA 1
ATOM 504 C C . ASP A 1 69 ? -1.870 -2.996 1.757 1.00 97.88 69 ASP A C 1
ATOM 506 O O . ASP A 1 69 ? -1.982 -1.796 2.030 1.00 97.88 69 ASP A O 1
ATOM 510 N N . ILE A 1 70 ? -1.850 -3.430 0.491 1.00 96.19 70 ILE A N 1
ATOM 511 C CA . ILE A 1 70 ? -2.032 -2.560 -0.677 1.00 96.19 70 ILE A CA 1
ATOM 512 C C . ILE A 1 70 ? -3.500 -2.590 -1.110 1.00 96.19 70 ILE A C 1
ATOM 514 O O . ILE A 1 70 ? -3.975 -3.545 -1.716 1.00 96.19 70 ILE A O 1
ATOM 518 N N . ASP A 1 71 ? -4.214 -1.497 -0.845 1.00 94.62 71 ASP A N 1
ATOM 519 C CA . ASP A 1 71 ? -5.661 -1.403 -1.081 1.00 94.62 71 ASP A CA 1
ATOM 520 C C . ASP A 1 71 ? -6.016 -0.890 -2.492 1.00 94.62 71 ASP A C 1
ATOM 522 O O . ASP A 1 71 ? -7.193 -0.745 -2.838 1.00 94.62 71 ASP A O 1
ATOM 526 N N . GLY A 1 72 ? -5.012 -0.570 -3.314 1.00 90.88 72 GLY A N 1
ATOM 527 C CA . GLY A 1 72 ? -5.195 -0.131 -4.697 1.00 90.88 72 GLY A CA 1
ATOM 528 C C . GLY A 1 72 ? -4.115 0.826 -5.194 1.00 90.88 72 GLY A C 1
ATOM 529 O O . GLY A 1 72 ? -3.079 1.006 -4.557 1.00 90.88 72 GLY A O 1
ATOM 530 N N . VAL A 1 73 ? -4.391 1.467 -6.331 1.00 86.31 73 VAL A N 1
ATOM 531 C CA . VAL A 1 73 ? -3.551 2.497 -6.969 1.00 86.31 73 VAL A CA 1
ATOM 532 C C . VAL A 1 73 ? -4.395 3.741 -7.293 1.00 86.31 73 VAL A C 1
ATOM 534 O O . VAL A 1 73 ? -5.592 3.593 -7.574 1.00 86.31 73 VAL A O 1
ATOM 537 N N . PRO A 1 74 ? -3.833 4.966 -7.268 1.00 74.19 74 PRO A N 1
ATOM 538 C CA . PRO A 1 74 ? -4.557 6.175 -7.656 1.00 74.19 74 PRO A CA 1
ATOM 539 C C . PRO A 1 74 ? -5.039 6.118 -9.115 1.00 74.19 74 PRO A C 1
ATOM 541 O O . PRO A 1 74 ? -4.321 5.665 -10.000 1.00 74.19 74 PRO A O 1
ATOM 544 N N . GLY A 1 75 ? -6.256 6.597 -9.387 1.00 61.94 75 GLY A N 1
ATOM 545 C CA . GLY A 1 75 ? -6.798 6.685 -10.753 1.00 61.94 75 GLY A CA 1
ATOM 546 C C . GLY A 1 75 ? -7.477 5.415 -11.286 1.00 61.94 75 GLY A C 1
ATOM 547 O O . GLY A 1 75 ? -8.267 5.516 -12.223 1.00 61.94 75 GLY A O 1
ATOM 548 N N . GLY A 1 76 ? -7.295 4.258 -10.637 1.00 48.81 76 GLY A N 1
ATOM 549 C CA . GLY A 1 76 ? -8.147 3.084 -10.848 1.00 48.81 76 GLY A CA 1
ATOM 550 C C . GLY A 1 76 ? -9.555 3.371 -10.320 1.00 48.81 76 GLY A C 1
ATOM 551 O O . GLY A 1 76 ? -9.739 3.640 -9.134 1.00 48.81 76 GLY A O 1
ATOM 552 N N . GLY A 1 77 ? -10.550 3.422 -11.204 1.00 32.03 77 GLY A N 1
ATOM 553 C CA . GLY A 1 77 ? -11.878 3.962 -10.901 1.00 32.03 77 GLY A CA 1
ATOM 554 C C . GLY A 1 77 ? -12.593 3.300 -9.717 1.00 32.03 77 GLY A C 1
ATOM 555 O O . GLY A 1 77 ? -13.205 2.253 -9.869 1.00 32.03 77 GLY A O 1
ATOM 556 N N . GLY A 1 78 ? -12.623 3.978 -8.569 1.00 36.34 78 GLY A N 1
ATOM 557 C CA . GLY A 1 78 ? -13.398 3.563 -7.400 1.00 36.34 78 GLY A CA 1
ATOM 558 C C . GLY A 1 78 ? -12.836 2.326 -6.700 1.00 36.34 78 GLY A C 1
ATOM 559 O O . GLY A 1 78 ? -11.950 1.642 -7.199 1.00 36.34 78 GLY A O 1
ATOM 560 N N . ILE A 1 79 ? -13.355 2.067 -5.503 1.00 47.38 79 ILE A N 1
ATOM 561 C CA . ILE A 1 79 ? -13.120 0.838 -4.740 1.00 47.38 79 ILE A CA 1
ATOM 562 C C . ILE A 1 79 ? -13.113 -0.386 -5.685 1.00 47.38 79 ILE A C 1
ATOM 564 O O . ILE A 1 79 ? -14.150 -0.780 -6.207 1.00 47.38 79 ILE A O 1
ATOM 568 N N . ALA A 1 80 ? -11.927 -0.936 -5.961 1.00 46.38 80 ALA A N 1
ATOM 569 C CA . ALA A 1 80 ? -11.683 -1.974 -6.970 1.00 46.38 80 ALA A CA 1
ATOM 570 C C . ALA A 1 80 ? -12.092 -1.624 -8.430 1.00 46.38 80 ALA A C 1
ATOM 572 O O . ALA A 1 80 ? -13.004 -2.226 -8.999 1.00 46.38 80 ALA A O 1
ATOM 573 N N . GLY A 1 81 ? -11.380 -0.702 -9.085 1.00 35.19 81 GLY A N 1
ATOM 574 C CA . GLY A 1 81 ? -11.597 -0.352 -10.495 1.00 35.19 81 GLY A CA 1
ATOM 575 C C . GLY A 1 81 ? -10.459 -0.717 -11.440 1.00 35.19 81 GLY A C 1
ATOM 576 O O . GLY A 1 81 ? -9.435 -0.043 -11.453 1.00 35.19 81 GLY A O 1
ATOM 577 N N . ARG A 1 82 ? -10.681 -1.714 -12.309 1.00 44.31 82 ARG A N 1
ATOM 578 C CA . ARG A 1 82 ? -9.909 -1.919 -13.550 1.00 44.31 82 ARG A CA 1
ATOM 579 C C . ARG A 1 82 ? -9.979 -0.655 -14.416 1.00 44.31 82 ARG A C 1
ATOM 581 O O . ARG A 1 82 ? -11.056 -0.318 -14.901 1.00 44.31 82 ARG A O 1
ATOM 588 N N . GLY A 1 83 ? -8.848 -0.007 -14.666 1.00 35.38 83 GLY A N 1
ATOM 589 C CA . GLY A 1 83 ? -8.750 1.094 -15.624 1.00 35.38 83 GLY A CA 1
ATOM 590 C C . GLY A 1 83 ? -7.429 1.832 -15.479 1.00 35.38 83 GLY A C 1
ATOM 591 O O . GLY A 1 83 ? -7.171 2.369 -14.414 1.00 35.38 83 GLY A O 1
ATOM 592 N N . GLU A 1 84 ? -6.628 1.767 -16.544 1.00 43.47 84 GLU A N 1
ATOM 593 C CA . GLU A 1 84 ? -5.371 2.476 -16.827 1.00 43.47 84 GLU A CA 1
ATOM 594 C C . GLU A 1 84 ? -4.504 2.874 -15.629 1.00 43.47 84 GLU A C 1
ATOM 596 O O . GLU A 1 84 ? -4.717 3.848 -14.910 1.00 43.47 84 GLU A O 1
ATOM 601 N N . VAL A 1 85 ? -3.456 2.076 -15.493 1.00 49.41 85 VAL A N 1
ATOM 602 C CA . VAL A 1 85 ? -2.386 2.200 -14.530 1.00 49.41 85 VAL A CA 1
ATOM 603 C C . VAL A 1 85 ? -1.723 3.577 -14.641 1.00 49.41 85 VAL A C 1
ATOM 605 O O . VAL A 1 85 ? -1.010 3.865 -15.598 1.00 49.41 85 VAL A O 1
ATOM 608 N N . CYS A 1 86 ? -1.986 4.452 -13.673 1.00 47.97 86 CYS A N 1
ATOM 609 C CA . CYS A 1 86 ? -1.353 5.761 -13.596 1.00 47.97 86 CYS A CA 1
ATOM 610 C C . CYS A 1 86 ? -0.021 5.655 -12.844 1.00 47.97 86 CYS A C 1
ATOM 612 O O . CYS A 1 86 ? -0.029 5.518 -11.625 1.00 47.97 86 CYS A O 1
ATOM 614 N N . ALA A 1 87 ? 1.091 5.725 -13.587 1.00 47.12 87 ALA A N 1
ATOM 615 C CA . ALA A 1 87 ? 2.262 6.590 -13.358 1.00 47.12 87 ALA A CA 1
ATOM 616 C C . ALA A 1 87 ? 3.515 5.999 -14.039 1.00 47.12 87 ALA A C 1
ATOM 618 O O . ALA A 1 87 ? 4.460 5.561 -13.380 1.00 47.12 87 ALA A O 1
ATOM 619 N N . ASP A 1 88 ? 3.528 6.013 -15.374 1.00 43.19 88 ASP A N 1
ATOM 620 C CA . ASP A 1 88 ? 4.782 6.059 -16.128 1.00 43.19 88 ASP A CA 1
ATOM 621 C C . ASP A 1 88 ? 5.311 7.504 -16.031 1.00 43.19 88 ASP A C 1
ATOM 623 O O . ASP A 1 88 ? 4.926 8.365 -16.825 1.00 43.19 88 ASP A O 1
ATOM 627 N N . TYR A 1 89 ? 6.121 7.797 -15.008 1.00 49.56 89 TYR A N 1
ATOM 628 C CA . TYR A 1 89 ? 6.957 9.006 -14.962 1.00 49.56 89 TYR A CA 1
ATOM 629 C C . TYR A 1 89 ? 8.402 8.660 -15.307 1.00 49.56 89 TYR A C 1
ATOM 631 O O . TYR A 1 89 ? 8.945 7.717 -14.685 1.00 49.56 89 TYR A O 1
#

Foldseek 3Di:
DQPDAAEDEPPVQPPPVDFQALVNVLVVLVVVLVVCCVPPNNVRSVNHAYAYAYADDPVRQVSNVPRPRHQYYPPQPPRDRDDDGDDPD

pLDDT: mean 83.59, std 19.0, range [32.03, 98.69]

=== Feature glossary ===
The record interleaves many kinds of information about one protein. Here is each kind framed as the question it answers.

Q: What known structures does this most resemble?
A: Structural nearest neighbors (via Foldseek easy-search vs the PDB). Reported per hit: target PDB id, E-value, and alignment TM-score. A TM-score above ~0.5 is the conventional threshold for 'same fold'.

Q: Where is each backbone atom in 3D?
A: The mmCIF table is the protein's shape written out atom by atom. For each backbone N, Cα, C, and carbonyl O, it records an (x, y, z) coordinate triple in Å plus the residue type, chain letter, and residue number.

Q: What are the backbone torsion angles?
A: The φ/ψ torsion pair specifies the backbone conformation at each residue. φ rotates about the N–Cα bond, ψ about the Cα–C bond. Steric clashes forbid most of the (φ, ψ) plane — the allowed regions (α-helix basin, β-sheet basin, left-handed helix) are the Ramachandran-allowed regions.

Q: Which residues are buried vs exposed?
A: Solvent-accessible surface area (SASA) is the area in Å² traced out by the centre of a 1.4 Å probe sphere (a water molecule) rolled over the protein's van der Waals surface (Shrake–Rupley / Lee–Richards construction). Buried residues have near-zero SASA; fully exposed residues can exceed 200 Å². The total SASA scales roughly with the number of surface residues.

Q: How confident is the AlphaFold model at each residue?
A: pLDDT is the predicted lDDT-Cα score: AlphaFold's confidence that the local environment of each residue (all inter-atomic distances within 15 Å) is correctly placed. It is a per-residue number between 0 and 100, with higher meaning more reliable.

Q: What does the local fold look like, residue by residue?
A: 3Di is Foldseek's structural alphabet. Each residue is assigned one of twenty discrete states based on how its Cα sits relative to its spatial (not sequential) neighbors. Aligning 3Di strings finds structural homologs roughly as well as full 3D superposition, but orders of magnitude faster.

Q: How big and how compact is the whole molecule?
A: Radius of gyration (Rg) is the root-mean-square distance of Cα atoms from their centroid — a single number for overall size and compactness. A globular domain of N residues has Rg ≈ 2.2·N^0.38 Å; an extended or disordered chain has a much larger Rg. The Cα contact count is the number of residue pairs whose Cα atoms are within 8 Å and are more than four positions apart in sequence — a standard proxy for tertiary packing density. The bounding box is the smallest axis-aligned box enclosing all Cα atoms.

Q: Which residues are in helices, strands, or loops?
A: DSSP 8-state secondary structure assigns each residue one of H (α-helix), G (3₁₀-helix), I (π-helix), E (extended β-strand), B (isolated β-bridge), T (hydrogen-bonded turn), S (bend), or '-' (coil). The assignment is computed from backbone hydrogen-bond geometry via the Kabsch–Sander algorithm.

Q: How mobile is each atom in the crystal?
A: Crystallographic B-factors measure how much each atom's electron density is smeared out, in Å². They rise in mobile loops and surface residues and fall in the buried interior. In AlphaFold models this column is repurposed to hold pLDDT instead.

Q: What if only a Cα trace is available?
A: P-SEA three-state annotation labels each residue as helix, strand, or coil based purely on the geometry of the Cα trace. It serves as a fallback when the full backbone (and thus DSSP) is unavailable.

Q: What family and function is it annotated with?
A: Database cross-references. InterPro integrates a dozen domain/family signature databases into unified entries with residue-range hits. GO terms attach function/process/location labels with evidence codes. CATH codes position the fold in a four-level structural taxonomy. Organism is the NCBI-taxonomy species name.

Q: Are the domains correctly placed relative to each other?
A: Predicted Aligned Error (PAE) is an AlphaFold confidence matrix: entry (i, j) is the expected error in the position of residue j, in ångströms, when the prediction is superimposed on the true structure at residue i. Low PAE within a block of residues means that block is internally rigid and well-predicted; high PAE between two blocks means their relative placement is uncertain even if each block individually is confident.

Q: What do the diagnostic plots show?
A: Three diagnostic plots accompany the record. The Cα contact map visualizes the tertiary structure as a 2D adjacency matrix (8 Å cutoff, sequence-local contacts suppressed). The Ramachandran plot shows the distribution of backbone (φ, ψ) torsions, with points in the α and β basins reflecting secondary structure content. The PAE plot shows AlphaFold's inter-residue confidence as a color matrix.

Q: What is the amino-acid chain?
A: Primary structure: the covalent order of the twenty standard amino acids along the backbone. Two proteins with the same sequence will (almost always) fold to the same structure; two with 30% identity often share a fold but not the details.

Q: What do the rendered images show?
A: The six renders are orthographic views along the three Cartesian axes in both directions. Representation (cartoon, sticks, or surface) and color scheme (sequence-rainbow or by-chain) vary across proteins so the training set covers all the common visualization conventions.